Protein AF-A0A3M0WQ83-F1 (afdb_monomer)

pLDDT: mean 81.73, std 9.83, range [41.78, 94.56]

Sequence (161 aa):
MAGDVTSNEVFLSKIIFEEMYDVQLNISLDTKTPEIDSKNYLIVGNSNFDKDLFRKGISFAEQLAEFFDYPYVNFVVASKSEDVIKELNDKFQKIDENIEDKLNTILDNLNISEDSRNFIKSNFNQVYFEITPNEETALNEMLKYPFYKGIVKDMIDLKFV

Mean predicted aligned erro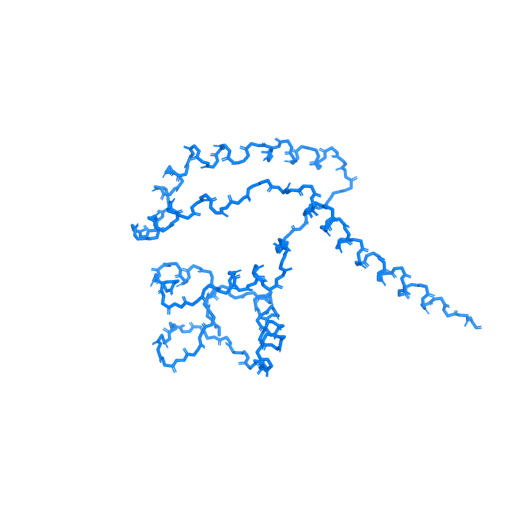r: 9.44 Å

Secondary structure (DSSP, 8-state):
-EES--HHHHHHHHHHHHHHH----------SPP-TTTS---EETHHHHTTTGGGSS--HHHHHHHHHSS---------S-HHHHHHHHHHHTTHHHHHHHHHHHHHHHS---HHHHHHHHHHGGG---S--HHHHHHHHHHHHHHHHHHHHHHHHS----

Radius of gyration: 20.35 Å; Cα contacts (8 Å, |Δi|>4): 78; chains: 1; bounding box: 58×44×48 Å

Foldseek 3Di:
DEDPDDVVCVVLVQVLCCVVPVDHDDDDYDHDLDPPPPDDDDYDDPSCFQVVVPVRDDDPVVSVCVVVVADDDPDDDDDPDPVVVVVVVVVLVCVVVVCVVCVVVVLVPDPGDPVSSVVCVVCVVVDDSDDDPVNVVVVVVVVCVVVVVVVVVVVVVPDDD

Solvent-accessible surface area (backbone atoms only — not comparable to full-atom values): 10125 Å² total; per-residue (Å²): 57,30,62,68,70,52,73,62,62,58,52,52,50,40,51,50,33,36,75,77,65,75,36,87,71,87,84,54,85,41,93,62,84,80,59,78,92,81,59,91,70,57,66,27,57,64,64,24,59,84,67,58,46,67,78,78,58,79,61,66,67,56,54,48,45,65,72,58,79,47,88,83,78,89,77,84,92,84,71,97,47,67,67,60,53,48,57,50,49,64,69,50,76,52,46,56,64,56,45,64,78,36,42,67,62,54,54,70,73,44,100,66,55,70,69,58,52,50,51,48,65,76,49,47,88,74,64,75,82,74,78,52,74,67,54,51,50,52,51,55,54,57,66,43,47,63,54,54,53,48,51,52,49,55,61,65,65,62,64,81,128

Structure (mmCIF, N/CA/C/O backbone):
data_AF-A0A3M0WQ83-F1
#
_entry.id   AF-A0A3M0WQ83-F1
#
loop_
_atom_site.group_PDB
_atom_site.id
_atom_site.type_symbol
_atom_site.label_atom_id
_atom_site.label_alt_id
_atom_site.label_comp_id
_atom_site.label_asym_id
_atom_site.label_entity_id
_atom_site.label_seq_id
_atom_site.pdbx_PDB_ins_code
_atom_site.Cartn_x
_atom_site.Cartn_y
_atom_site.Cartn_z
_atom_site.occupancy
_atom_site.B_iso_or_equiv
_atom_site.auth_seq_id
_atom_site.auth_comp_id
_atom_site.auth_asym_id
_atom_site.auth_atom_id
_atom_site.pdbx_PDB_model_num
ATOM 1 N N . MET A 1 1 ? 3.823 -12.476 -11.825 1.00 90.44 1 MET A N 1
ATOM 2 C CA . MET A 1 1 ? 3.9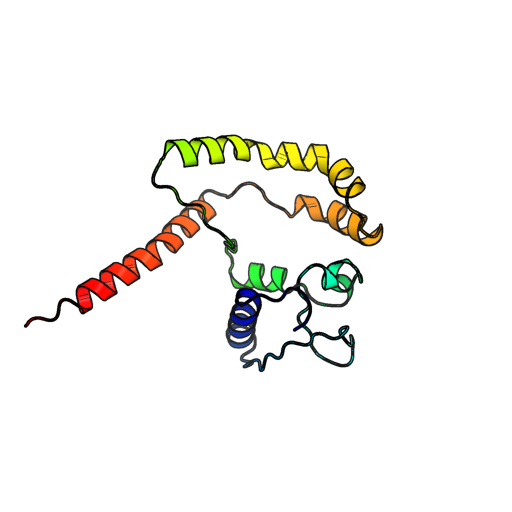93 -11.576 -10.664 1.00 90.44 1 MET A CA 1
ATOM 3 C C . MET A 1 1 ? 5.294 -11.913 -9.972 1.00 90.44 1 MET A C 1
ATOM 5 O O . MET A 1 1 ? 5.648 -13.085 -9.968 1.00 90.44 1 MET A O 1
ATOM 9 N N . ALA A 1 2 ? 5.987 -10.925 -9.418 1.00 90.69 2 ALA A N 1
ATOM 10 C CA . ALA A 1 2 ? 7.260 -11.115 -8.725 1.00 90.69 2 ALA A CA 1
ATOM 11 C C . ALA A 1 2 ? 7.316 -10.279 -7.437 1.00 90.69 2 ALA A C 1
ATOM 13 O O . ALA A 1 2 ? 6.618 -9.270 -7.332 1.00 90.69 2 ALA A O 1
ATOM 14 N N . GLY A 1 3 ? 8.164 -10.691 -6.493 1.00 87.94 3 GLY A N 1
ATOM 15 C CA . GLY A 1 3 ? 8.345 -10.018 -5.204 1.00 87.94 3 GLY A CA 1
ATOM 16 C C . GLY A 1 3 ? 7.415 -10.538 -4.107 1.00 87.94 3 GLY A C 1
ATOM 17 O O . GLY A 1 3 ? 7.048 -11.715 -4.113 1.00 87.94 3 GLY A O 1
ATOM 18 N N . ASP A 1 4 ? 7.039 -9.660 -3.178 1.00 87.00 4 ASP A N 1
ATOM 19 C CA . ASP A 1 4 ? 6.310 -9.997 -1.944 1.00 87.00 4 ASP A CA 1
ATOM 20 C C . ASP A 1 4 ? 4.796 -10.113 -2.194 1.00 87.00 4 ASP A C 1
ATOM 22 O O . ASP A 1 4 ? 3.977 -9.423 -1.593 1.00 87.00 4 ASP A O 1
ATOM 26 N N . VAL A 1 5 ? 4.423 -10.955 -3.158 1.00 87.56 5 VAL A N 1
ATOM 27 C CA . VAL A 1 5 ? 3.041 -11.104 -3.627 1.00 87.56 5 VAL A CA 1
ATOM 28 C C . VAL A 1 5 ? 2.195 -11.803 -2.567 1.00 87.56 5 VAL A C 1
ATOM 30 O O . VAL A 1 5 ? 2.509 -12.924 -2.155 1.00 87.56 5 VAL A O 1
ATOM 33 N N . THR A 1 6 ? 1.075 -11.192 -2.189 1.00 86.19 6 THR A N 1
ATOM 34 C CA . TH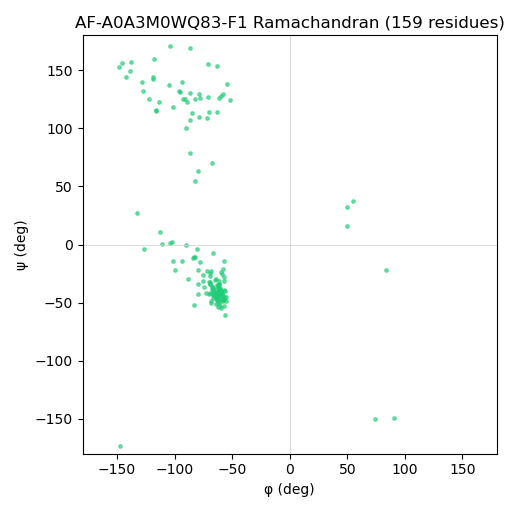R A 1 6 ? 0.055 -11.828 -1.355 1.00 86.19 6 THR A CA 1
ATOM 35 C C . THR A 1 6 ? -1.152 -12.237 -2.199 1.00 86.19 6 THR A C 1
ATOM 37 O O . THR A 1 6 ? -1.291 -11.877 -3.371 1.00 86.19 6 THR A O 1
ATOM 40 N N . SER A 1 7 ? -2.071 -13.001 -1.605 1.00 85.94 7 SER A N 1
ATOM 41 C CA . SER A 1 7 ? -3.340 -13.340 -2.259 1.00 85.94 7 SER A CA 1
ATOM 42 C C . SER A 1 7 ? -4.138 -12.097 -2.657 1.00 85.94 7 SER A C 1
ATOM 44 O O . SER A 1 7 ? -4.896 -12.150 -3.622 1.00 85.94 7 SER A O 1
ATOM 46 N N . ASN A 1 8 ? -3.963 -10.987 -1.937 1.00 84.56 8 ASN A N 1
ATOM 47 C CA . ASN A 1 8 ? -4.693 -9.757 -2.180 1.00 84.56 8 ASN A CA 1
ATOM 48 C C . ASN A 1 8 ? -4.374 -9.171 -3.561 1.00 84.56 8 ASN A C 1
ATOM 50 O O . ASN A 1 8 ? -5.283 -8.974 -4.365 1.00 84.56 8 ASN A O 1
ATOM 54 N N . GLU A 1 9 ? -3.091 -9.005 -3.897 1.00 86.75 9 GLU A N 1
ATOM 55 C CA . GLU A 1 9 ? -2.680 -8.480 -5.206 1.00 86.75 9 GLU A CA 1
ATOM 56 C C . GLU A 1 9 ? -3.138 -9.401 -6.342 1.00 86.75 9 GLU A C 1
ATOM 58 O O . GLU A 1 9 ? -3.523 -8.927 -7.411 1.00 86.75 9 GLU A O 1
ATOM 63 N N . VAL A 1 10 ? -3.154 -10.718 -6.105 1.00 89.19 10 VAL A N 1
ATOM 64 C CA . VAL A 1 10 ? -3.648 -11.704 -7.077 1.00 89.19 10 VAL A CA 1
ATOM 65 C C . VAL A 1 10 ? -5.140 -11.514 -7.353 1.00 89.19 10 VAL A C 1
ATOM 67 O O . VAL A 1 10 ? -5.539 -11.515 -8.519 1.00 89.19 10 VAL A O 1
ATOM 70 N N . PHE A 1 11 ? -5.968 -11.362 -6.316 1.00 88.50 11 PHE A N 1
ATOM 71 C CA . PHE A 1 11 ? -7.410 -11.159 -6.480 1.00 88.50 11 PHE A CA 1
ATOM 72 C C . PHE A 1 11 ? -7.727 -9.803 -7.104 1.00 88.50 11 PHE A C 1
ATOM 74 O O . PHE A 1 11 ? -8.458 -9.753 -8.091 1.00 88.50 11 PHE A O 1
ATOM 81 N N . LEU A 1 12 ? -7.133 -8.730 -6.579 1.00 88.31 12 LEU A N 1
ATOM 82 C CA . LEU A 1 12 ? -7.346 -7.371 -7.071 1.00 88.31 12 LEU A CA 1
ATOM 83 C C . LEU A 1 12 ? -6.951 -7.230 -8.540 1.00 88.31 12 LEU A C 1
ATOM 85 O O . LEU A 1 12 ? -7.689 -6.628 -9.313 1.00 88.31 12 LEU A O 1
ATOM 89 N N . SER A 1 13 ? -5.838 -7.845 -8.953 1.00 90.31 13 SER A N 1
ATOM 90 C CA . SER A 1 13 ? -5.421 -7.825 -10.360 1.00 90.31 13 SER A CA 1
ATOM 91 C C . SER A 1 13 ? -6.446 -8.488 -11.267 1.00 90.31 13 SER A C 1
ATOM 93 O O . SER A 1 13 ? -6.727 -7.966 -12.338 1.00 90.31 13 SER A O 1
ATOM 95 N N . LYS A 1 14 ? -7.011 -9.632 -10.862 1.00 91.00 14 LYS A N 1
ATOM 96 C CA . LYS A 1 14 ? -8.039 -10.308 -11.665 1.00 91.00 14 LYS A CA 1
ATOM 97 C C . LYS A 1 14 ? -9.284 -9.446 -11.809 1.00 91.00 14 LYS A C 1
ATOM 99 O O . LYS A 1 14 ? -9.743 -9.277 -12.927 1.00 91.00 14 LYS A O 1
ATOM 104 N N . ILE A 1 15 ? -9.765 -8.885 -10.698 1.00 89.25 15 ILE A N 1
ATOM 105 C CA . ILE A 1 15 ? -10.957 -8.031 -10.677 1.00 89.25 15 ILE A CA 1
ATOM 106 C C . ILE A 1 15 ? -10.743 -6.818 -11.580 1.00 89.25 15 ILE A C 1
ATOM 108 O O . ILE A 1 15 ? -11.510 -6.618 -12.507 1.00 89.25 15 ILE A O 1
ATOM 112 N N . ILE A 1 16 ? -9.672 -6.049 -11.374 1.00 88.69 16 ILE A N 1
ATOM 113 C CA . ILE A 1 16 ? -9.427 -4.841 -12.172 1.00 88.69 16 ILE A CA 1
ATOM 114 C C . ILE A 1 16 ? -9.289 -5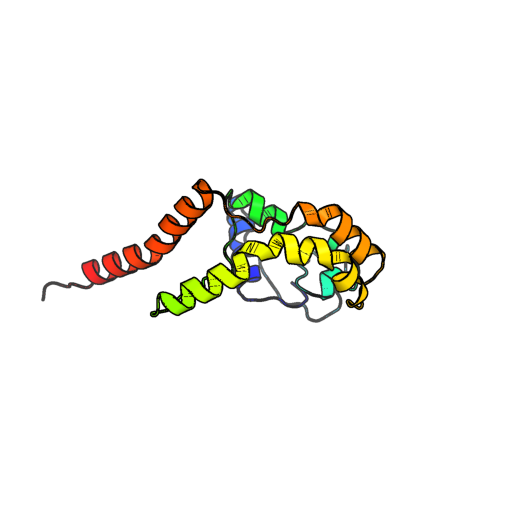.153 -13.654 1.00 88.69 16 ILE A C 1
ATOM 116 O O . ILE A 1 16 ?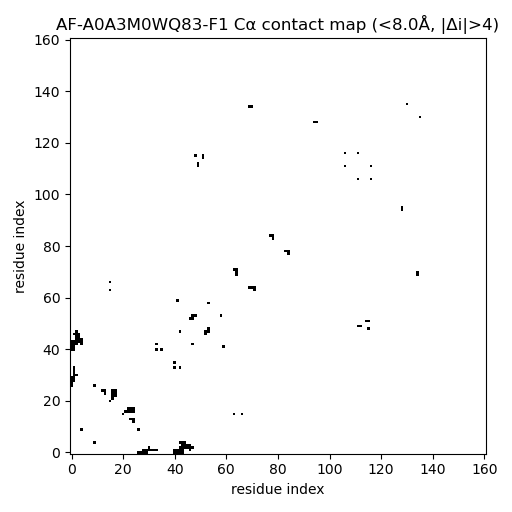 -9.852 -4.443 -14.479 1.00 88.69 16 ILE A O 1
ATOM 120 N N . PHE A 1 17 ? -8.529 -6.188 -14.013 1.00 90.00 17 PHE A N 1
ATOM 121 C CA . PHE A 1 17 ? -8.310 -6.474 -15.425 1.00 90.00 17 PHE A CA 1
ATOM 122 C C . PHE A 1 17 ? -9.557 -7.006 -16.122 1.00 90.00 17 PHE A C 1
ATOM 124 O O . PHE A 1 17 ? -9.761 -6.706 -17.297 1.00 90.00 17 PHE A O 1
ATOM 131 N N . GLU A 1 18 ? -10.400 -7.741 -15.404 1.00 91.81 18 GLU A N 1
ATOM 132 C CA . GLU A 1 18 ? -11.702 -8.166 -15.903 1.00 91.81 18 GLU A CA 1
ATOM 133 C C . GLU A 1 18 ? -12.650 -6.965 -16.045 1.00 91.81 18 GLU A C 1
ATOM 135 O O . GLU A 1 18 ? -13.172 -6.735 -17.130 1.00 91.81 18 GLU A O 1
ATOM 140 N N . GLU A 1 19 ? -12.792 -6.135 -15.011 1.00 87.81 19 GLU A N 1
ATOM 141 C CA . GLU A 1 19 ? -13.756 -5.025 -14.989 1.00 87.81 19 GLU A CA 1
ATOM 142 C C . GLU A 1 19 ? -13.359 -3.844 -15.891 1.00 87.81 19 GLU A C 1
ATOM 144 O O . GLU A 1 19 ? -14.204 -3.268 -16.573 1.00 87.81 19 GLU A O 1
ATOM 149 N N . MET A 1 20 ? -12.079 -3.457 -15.915 1.00 86.81 20 MET A N 1
ATOM 150 C CA . MET A 1 20 ? -11.623 -2.280 -16.669 1.00 86.81 20 MET A CA 1
ATOM 151 C C . MET A 1 20 ? -11.252 -2.596 -18.117 1.00 86.81 20 MET A C 1
ATOM 153 O O . MET A 1 20 ? -11.341 -1.719 -18.978 1.00 86.81 20 MET A O 1
ATOM 157 N N . TYR A 1 21 ? -10.790 -3.820 -18.385 1.00 88.44 21 TYR A N 1
ATOM 158 C CA . TYR A 1 21 ? -10.173 -4.165 -19.666 1.00 88.44 21 TYR A CA 1
ATOM 159 C C . TYR A 1 21 ? -10.797 -5.389 -20.350 1.00 88.44 21 TYR A C 1
ATOM 161 O O . TYR A 1 21 ? -10.390 -5.689 -21.471 1.00 88.44 21 TYR A O 1
ATOM 169 N N . ASP A 1 22 ? -11.763 -6.079 -19.728 1.00 92.50 22 ASP A N 1
ATOM 170 C CA . ASP A 1 22 ? -12.341 -7.342 -20.223 1.00 92.50 22 ASP A CA 1
ATOM 171 C C . ASP A 1 22 ? -11.261 -8.416 -20.484 1.00 92.50 22 ASP A C 1
ATOM 173 O O . ASP A 1 22 ? -11.281 -9.168 -21.461 1.00 92.50 22 ASP A O 1
ATOM 177 N N . VAL A 1 23 ? -10.243 -8.460 -19.611 1.00 92.94 23 VAL A N 1
ATOM 178 C CA . VAL A 1 23 ? -9.104 -9.382 -19.714 1.00 92.94 23 VAL A CA 1
ATOM 179 C C . VAL A 1 23 ? -9.078 -10.348 -18.535 1.00 92.94 23 VAL A C 1
ATOM 181 O O . VAL A 1 23 ? -8.775 -9.982 -17.401 1.00 92.94 23 VAL A O 1
ATOM 184 N N . GLN A 1 24 ? -9.250 -11.638 -18.827 1.00 91.94 24 GLN A N 1
ATOM 185 C CA . GLN A 1 24 ? -9.019 -12.697 -17.846 1.00 91.94 24 GLN A CA 1
ATOM 186 C C . GLN A 1 24 ? -7.523 -13.003 -17.700 1.00 91.94 24 GLN A C 1
ATOM 188 O O . GLN A 1 24 ? -6.881 -13.578 -18.584 1.00 91.94 24 GLN A O 1
ATOM 193 N N . LEU A 1 25 ? -6.955 -12.631 -16.552 1.00 90.00 25 LEU A N 1
ATOM 194 C CA . LEU A 1 25 ? -5.535 -12.830 -16.274 1.00 90.00 25 LEU A CA 1
ATOM 195 C C . LEU A 1 25 ? -5.191 -14.272 -15.882 1.00 90.00 25 LEU A C 1
ATOM 197 O O . LEU A 1 25 ? -5.653 -14.797 -14.864 1.00 90.00 25 LEU A O 1
ATOM 201 N N . ASN A 1 26 ? -4.232 -14.852 -16.606 1.00 90.19 26 ASN A N 1
ATOM 202 C CA . ASN A 1 26 ? -3.495 -16.033 -16.165 1.00 90.19 26 ASN A CA 1
ATOM 203 C C . ASN A 1 26 ? -2.250 -15.607 -15.383 1.00 90.19 26 ASN A C 1
ATOM 205 O O . ASN A 1 26 ? -1.231 -15.217 -15.949 1.00 90.19 26 ASN A O 1
ATOM 209 N N . ILE A 1 27 ? -2.352 -15.672 -14.057 1.00 89.69 27 ILE A N 1
ATOM 210 C CA . ILE A 1 27 ? -1.306 -15.220 -13.141 1.00 89.69 27 ILE A CA 1
ATOM 211 C C . ILE A 1 27 ? -0.383 -16.386 -12.780 1.00 89.69 27 ILE A C 1
ATOM 213 O O . ILE A 1 27 ? -0.830 -17.398 -12.244 1.00 89.69 27 ILE A O 1
ATOM 217 N N . SER A 1 28 ? 0.918 -16.206 -13.000 1.00 91.38 28 SER A N 1
ATOM 218 C CA . SER A 1 28 ? 1.972 -17.083 -12.483 1.00 91.38 28 SER A CA 1
ATOM 219 C C . SER A 1 28 ? 2.923 -16.313 -11.568 1.00 91.38 28 SER A C 1
ATOM 221 O O . SER A 1 28 ? 3.257 -15.153 -11.836 1.00 91.38 28 SER A O 1
ATOM 223 N N . LEU A 1 29 ? 3.382 -16.959 -10.496 1.00 90.00 29 LEU A N 1
ATOM 224 C CA . LEU A 1 29 ? 4.460 -16.438 -9.655 1.00 90.00 29 LEU A CA 1
ATOM 225 C C . LEU A 1 29 ? 5.805 -16.700 -10.337 1.00 90.00 29 LEU A C 1
ATOM 227 O O . LEU A 1 29 ? 6.085 -17.820 -10.760 1.00 90.00 29 LEU A O 1
ATOM 231 N N . ASP A 1 30 ? 6.623 -15.660 -10.442 1.00 90.06 30 ASP A N 1
ATOM 232 C CA . ASP A 1 30 ? 7.992 -15.725 -10.934 1.00 90.06 30 ASP A CA 1
ATOM 233 C C . ASP A 1 30 ? 8.928 -15.328 -9.794 1.00 90.06 30 ASP A C 1
ATOM 235 O O . ASP A 1 30 ? 8.888 -14.206 -9.291 1.00 90.06 30 ASP A O 1
ATOM 239 N N . THR A 1 31 ? 9.749 -16.279 -9.357 1.00 87.06 31 THR A N 1
ATOM 240 C CA . THR A 1 31 ? 10.715 -16.081 -8.271 1.00 87.06 31 THR A CA 1
ATOM 241 C C . THR A 1 31 ? 12.069 -15.592 -8.784 1.00 87.06 31 THR A C 1
ATOM 243 O O . THR A 1 31 ? 13.001 -15.431 -7.996 1.00 87.06 31 THR A O 1
ATOM 246 N N . LYS A 1 32 ? 12.229 -15.421 -10.102 1.00 86.81 32 LYS A N 1
ATOM 247 C CA . LYS A 1 32 ? 13.456 -14.898 -10.710 1.00 86.81 32 LYS A CA 1
ATOM 248 C C . LYS A 1 32 ? 13.423 -13.372 -10.750 1.00 86.81 32 LYS A C 1
ATOM 250 O O . LYS A 1 32 ? 12.402 -12.736 -10.505 1.00 86.81 32 LYS A O 1
ATOM 255 N N . THR A 1 33 ? 14.568 -12.770 -11.075 1.00 83.56 33 THR A N 1
ATOM 256 C CA . THR A 1 33 ? 14.616 -11.333 -11.365 1.00 83.56 33 THR A CA 1
ATOM 257 C C . THR A 1 33 ? 13.702 -11.028 -12.559 1.00 83.56 33 THR A C 1
ATOM 259 O O . THR A 1 33 ? 13.874 -11.674 -13.593 1.00 83.56 33 THR A O 1
ATOM 262 N N . PRO A 1 34 ? 12.775 -10.058 -12.440 1.00 86.00 34 PRO A N 1
ATOM 263 C CA . PRO A 1 34 ? 11.867 -9.700 -13.525 1.00 86.00 34 PRO A CA 1
ATOM 264 C C . PRO A 1 34 ? 12.613 -9.271 -14.791 1.00 86.00 34 PRO A C 1
ATOM 266 O O . PRO A 1 34 ? 13.490 -8.405 -14.746 1.00 86.00 34 PRO A O 1
ATOM 269 N N . GLU A 1 35 ? 12.238 -9.858 -15.924 1.00 87.06 35 GLU A N 1
ATOM 270 C CA . GLU A 1 35 ? 12.751 -9.502 -17.249 1.00 87.06 35 GLU A CA 1
ATOM 271 C C . GLU A 1 35 ? 11.928 -8.344 -17.831 1.00 87.06 35 GLU A C 1
ATOM 273 O O . GLU A 1 35 ? 11.030 -8.546 -18.657 1.00 87.06 35 GLU A O 1
ATOM 278 N N . ILE A 1 36 ? 12.225 -7.132 -17.359 1.00 82.62 36 ILE A N 1
ATOM 279 C CA . ILE A 1 36 ? 11.604 -5.887 -17.831 1.00 82.62 36 ILE A CA 1
ATOM 280 C C . ILE A 1 36 ? 11.775 -5.790 -19.360 1.00 82.62 36 ILE A C 1
ATOM 282 O O . ILE A 1 36 ? 12.826 -6.162 -19.873 1.00 82.62 36 ILE A O 1
ATOM 286 N N . ASP A 1 37 ? 10.730 -5.364 -20.073 1.00 82.56 37 ASP A N 1
ATOM 287 C CA . ASP A 1 37 ? 10.614 -5.239 -21.546 1.00 82.56 37 ASP A CA 1
ATOM 288 C C . ASP A 1 37 ? 10.233 -6.507 -22.328 1.00 82.56 37 ASP A C 1
ATOM 290 O O . ASP A 1 37 ? 9.700 -6.405 -23.432 1.00 82.56 37 ASP A O 1
ATOM 294 N N . SER A 1 38 ? 10.453 -7.705 -21.782 1.00 85.75 38 SER A N 1
ATOM 295 C CA . SER A 1 38 ? 10.136 -8.957 -22.500 1.00 85.75 38 SER A CA 1
ATOM 296 C C . SER A 1 38 ? 8.813 -9.601 -22.082 1.00 85.75 38 SER A C 1
ATOM 298 O O . SER A 1 38 ? 8.243 -10.406 -22.823 1.00 85.75 38 SER A O 1
ATOM 300 N N . LYS A 1 39 ? 8.328 -9.270 -20.882 1.00 88.12 39 LYS A N 1
ATOM 301 C CA . LYS A 1 39 ? 7.137 -9.855 -20.262 1.00 88.12 39 LYS A CA 1
ATOM 302 C C . LYS A 1 39 ? 6.397 -8.812 -19.435 1.00 88.12 39 LYS A C 1
ATOM 304 O O . LYS A 1 39 ? 6.992 -7.875 -18.908 1.00 88.12 39 LYS A O 1
ATOM 309 N N . ASN A 1 40 ? 5.102 -9.050 -19.251 1.00 89.12 40 ASN A N 1
ATOM 310 C CA . ASN A 1 40 ? 4.269 -8.262 -18.353 1.00 89.12 40 ASN A CA 1
ATOM 311 C C . ASN A 1 40 ? 4.445 -8.753 -16.913 1.00 89.12 40 ASN A C 1
ATOM 313 O O . ASN A 1 40 ? 4.232 -9.932 -16.616 1.00 89.12 40 ASN A O 1
ATOM 317 N N . TYR A 1 41 ? 4.800 -7.839 -16.013 1.00 91.31 41 TYR A N 1
ATOM 318 C CA . TYR A 1 41 ? 4.974 -8.125 -14.596 1.00 91.31 41 TYR A CA 1
ATOM 319 C C . TYR A 1 41 ? 4.155 -7.154 -13.751 1.00 91.31 41 TYR A C 1
ATOM 321 O O . TYR A 1 41 ? 4.261 -5.946 -13.914 1.00 91.31 41 TYR A O 1
ATOM 329 N N . LEU A 1 42 ? 3.417 -7.696 -12.782 1.00 90.94 42 LEU A N 1
ATOM 330 C CA . LEU A 1 42 ? 3.138 -6.975 -11.544 1.00 90.94 42 LEU A CA 1
ATOM 331 C C . LEU A 1 42 ? 4.263 -7.300 -10.556 1.00 90.94 42 LEU A C 1
ATOM 333 O O . LEU A 1 42 ? 4.520 -8.482 -10.288 1.00 90.94 42 LEU A O 1
ATOM 337 N N . ILE A 1 43 ? 4.939 -6.263 -10.066 1.00 91.69 43 ILE A N 1
ATOM 338 C CA . ILE A 1 43 ? 6.083 -6.355 -9.154 1.00 91.69 43 ILE A CA 1
ATOM 339 C C . ILE A 1 43 ? 5.662 -5.755 -7.817 1.00 91.69 43 ILE A C 1
ATOM 341 O O . ILE A 1 43 ? 5.236 -4.604 -7.764 1.00 91.69 43 ILE A O 1
ATOM 345 N N . VAL A 1 44 ? 5.760 -6.547 -6.754 1.00 89.06 44 VAL A N 1
ATOM 346 C CA . VAL A 1 44 ? 5.214 -6.215 -5.433 1.00 89.06 44 VAL A CA 1
ATOM 347 C C . VAL A 1 44 ? 6.339 -6.150 -4.399 1.00 89.06 44 VAL A C 1
ATOM 349 O O . VAL A 1 44 ? 7.305 -6.917 -4.453 1.00 89.06 44 VAL A O 1
ATOM 352 N N . GLY A 1 45 ? 6.211 -5.231 -3.444 1.00 85.31 45 GLY A N 1
ATOM 353 C CA . GLY A 1 45 ? 7.101 -5.129 -2.287 1.00 85.31 45 GLY A CA 1
ATOM 354 C C . GLY A 1 45 ? 8.482 -4.557 -2.601 1.00 85.31 45 GLY A C 1
ATOM 355 O O . GLY A 1 45 ? 8.650 -3.754 -3.524 1.00 85.31 45 GLY A O 1
ATOM 356 N N . ASN A 1 46 ? 9.482 -4.983 -1.824 1.00 83.19 46 ASN A N 1
ATOM 357 C CA . ASN A 1 46 ? 10.810 -4.351 -1.798 1.00 83.19 46 ASN A CA 1
ATOM 358 C C . ASN A 1 46 ? 11.512 -4.402 -3.155 1.00 83.19 46 ASN A C 1
ATOM 360 O O . ASN A 1 46 ? 12.175 -3.454 -3.561 1.00 83.19 46 ASN A O 1
ATOM 364 N N . SER A 1 47 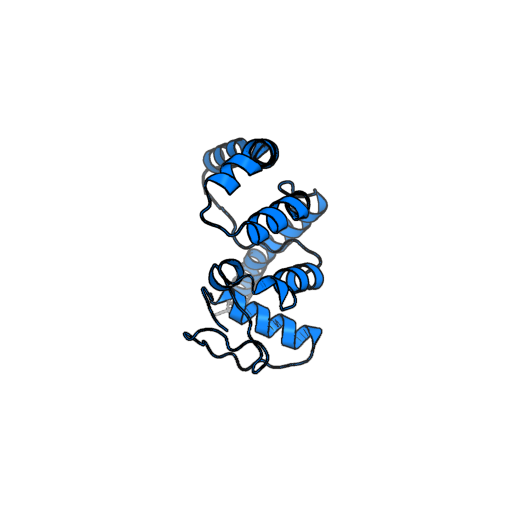? 11.288 -5.481 -3.909 1.00 81.56 47 SER A N 1
ATOM 365 C CA . SER A 1 47 ? 11.869 -5.658 -5.241 1.00 81.56 47 SER A CA 1
ATOM 366 C C . SER A 1 47 ? 11.496 -4.550 -6.237 1.00 81.56 47 SER A C 1
ATOM 368 O O . SER A 1 47 ? 12.258 -4.306 -7.175 1.00 81.56 47 SER A O 1
ATOM 370 N N . ASN A 1 48 ? 10.359 -3.874 -6.028 1.00 85.00 48 ASN A N 1
ATOM 371 C CA . ASN A 1 48 ? 9.937 -2.732 -6.833 1.00 85.00 48 ASN A CA 1
ATOM 372 C C . ASN A 1 48 ? 10.757 -1.468 -6.509 1.00 85.00 48 ASN A C 1
ATOM 374 O O . ASN A 1 48 ? 11.081 -0.698 -7.413 1.00 85.00 48 ASN A O 1
ATOM 378 N N . PHE A 1 49 ? 11.115 -1.289 -5.233 1.00 81.25 49 PHE A N 1
ATOM 379 C CA . PHE A 1 49 ? 11.864 -0.144 -4.706 1.00 81.25 49 PHE A CA 1
ATOM 380 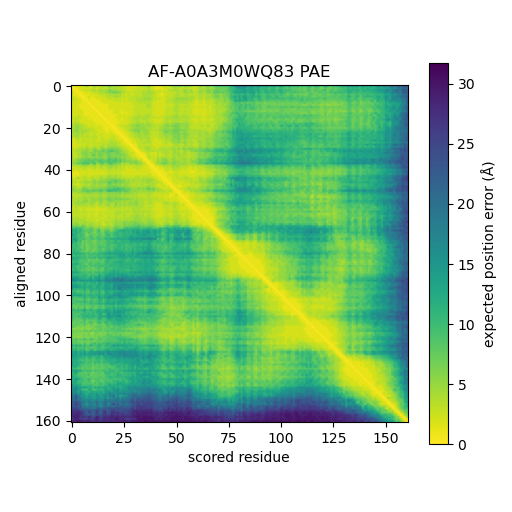C C . PHE A 1 49 ? 13.377 -0.291 -4.893 1.00 81.25 49 PHE A C 1
ATOM 382 O O . PHE A 1 49 ? 13.999 0.575 -5.495 1.00 81.25 49 PHE A O 1
ATOM 389 N N . ASP A 1 50 ? 13.965 -1.412 -4.466 1.00 76.56 50 ASP A N 1
ATOM 390 C CA . ASP A 1 50 ? 15.426 -1.617 -4.434 1.00 76.56 50 ASP A CA 1
ATOM 391 C C . ASP A 1 50 ? 16.097 -1.512 -5.812 1.00 76.56 50 ASP A C 1
ATOM 393 O O . ASP A 1 50 ? 17.301 -1.283 -5.923 1.00 76.56 50 ASP A O 1
ATOM 397 N N . LYS A 1 51 ? 15.323 -1.740 -6.876 1.00 76.81 51 LYS A N 1
ATOM 398 C CA . LYS A 1 51 ? 15.780 -1.752 -8.271 1.00 76.81 51 LYS A CA 1
ATOM 399 C C . LYS A 1 51 ? 15.217 -0.586 -9.094 1.00 76.81 51 LYS A C 1
ATOM 401 O O . LYS A 1 51 ? 15.312 -0.627 -10.323 1.00 76.81 51 LYS A O 1
ATOM 406 N N . ASP A 1 52 ? 14.585 0.390 -8.437 1.00 80.94 52 ASP A N 1
ATOM 407 C CA . ASP A 1 52 ? 13.911 1.545 -9.046 1.00 80.94 52 ASP A CA 1
ATOM 408 C C . ASP A 1 52 ? 12.933 1.158 -10.183 1.00 80.94 52 ASP A C 1
ATOM 410 O O . ASP A 1 52 ? 12.742 1.886 -11.163 1.00 80.94 52 ASP A O 1
ATOM 414 N N . LEU A 1 53 ? 12.305 -0.021 -10.076 1.00 84.44 53 LEU A N 1
ATOM 415 C CA . LEU A 1 53 ? 11.409 -0.566 -11.105 1.00 84.44 53 LEU A CA 1
ATOM 416 C C . LEU A 1 53 ? 10.080 0.182 -11.164 1.00 84.44 53 LEU A C 1
ATOM 418 O O . LEU A 1 53 ? 9.465 0.235 -12.228 1.00 84.44 53 LEU A O 1
ATOM 422 N N . PHE A 1 54 ? 9.700 0.844 -10.071 1.00 84.56 54 PHE A N 1
ATOM 423 C CA . PHE A 1 54 ? 8.515 1.695 -9.995 1.00 84.56 54 PHE A CA 1
ATOM 424 C C . PHE A 1 54 ? 8.517 2.836 -11.029 1.00 84.56 54 PHE A C 1
ATOM 426 O O . PHE A 1 54 ? 7.458 3.340 -11.378 1.00 84.56 54 PHE A O 1
ATOM 433 N N . ARG A 1 55 ? 9.684 3.221 -11.573 1.00 83.44 55 ARG A N 1
ATOM 434 C CA . ARG A 1 55 ? 9.797 4.239 -12.638 1.00 83.44 55 ARG A CA 1
ATOM 435 C C . ARG A 1 55 ? 9.578 3.696 -14.052 1.00 83.44 55 ARG A C 1
ATOM 437 O O . ARG A 1 55 ? 9.505 4.479 -14.995 1.00 83.44 55 ARG A O 1
ATOM 444 N N . LYS A 1 56 ? 9.547 2.372 -14.226 1.00 86.50 56 LYS A N 1
ATOM 445 C CA . LYS A 1 56 ? 9.509 1.705 -15.542 1.00 86.50 56 LYS A CA 1
ATOM 446 C C . LYS A 1 56 ? 8.123 1.192 -15.929 1.00 86.50 56 LYS A C 1
ATOM 448 O O . LYS A 1 56 ? 7.981 0.554 -16.967 1.00 86.50 56 LYS A O 1
ATOM 453 N N . GLY A 1 57 ? 7.118 1.435 -15.097 1.00 86.38 57 GLY A N 1
ATOM 454 C CA . GLY A 1 57 ? 5.767 0.939 -15.304 1.00 86.38 57 GLY A CA 1
ATOM 455 C C . GLY A 1 57 ? 4.717 1.897 -14.769 1.00 86.38 57 GLY A C 1
ATOM 456 O O . GLY A 1 57 ? 5.021 3.008 -14.344 1.00 86.38 57 GLY A O 1
ATOM 457 N N . ILE A 1 58 ? 3.473 1.435 -14.811 1.00 87.31 58 ILE A N 1
ATOM 458 C CA . ILE A 1 58 ? 2.318 2.136 -14.251 1.00 87.31 58 ILE A CA 1
ATOM 459 C C . ILE A 1 58 ? 2.098 1.624 -12.827 1.00 87.31 58 ILE A C 1
ATOM 461 O O . ILE A 1 58 ? 2.235 0.424 -12.564 1.00 87.31 58 ILE A O 1
ATOM 465 N N . SER A 1 59 ? 1.757 2.525 -11.907 1.00 86.25 59 SER A N 1
ATOM 466 C CA . SER A 1 59 ? 1.440 2.158 -10.532 1.00 86.25 59 SER A CA 1
ATOM 467 C C . SER A 1 59 ? 0.106 1.418 -10.474 1.00 86.25 59 SER A C 1
ATOM 469 O O . SER A 1 59 ? -0.959 1.979 -10.723 1.00 86.25 59 SER A O 1
ATOM 471 N N . PHE A 1 60 ? 0.150 0.141 -10.097 1.00 86.56 60 PHE A N 1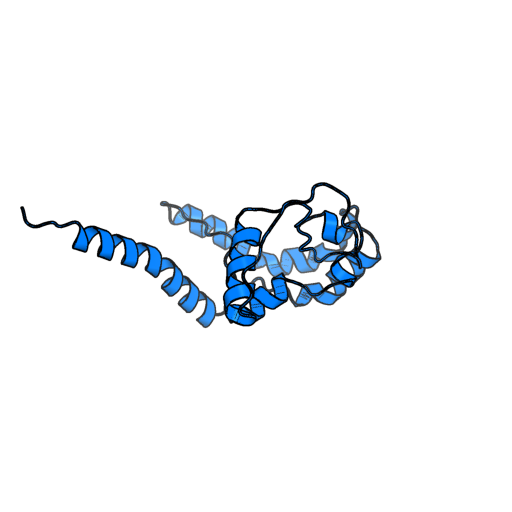
ATOM 472 C CA . PHE A 1 60 ? -1.068 -0.640 -9.874 1.00 86.56 60 PHE A CA 1
ATOM 473 C C . PHE A 1 60 ? -1.895 -0.097 -8.698 1.00 86.56 60 PHE A C 1
ATOM 475 O O . PHE A 1 60 ? -3.118 -0.180 -8.716 1.00 86.56 60 PHE A O 1
ATOM 482 N N . ALA A 1 61 ? -1.242 0.499 -7.695 1.00 81.25 61 ALA A N 1
ATOM 483 C CA . ALA A 1 61 ? -1.925 1.119 -6.564 1.00 81.25 61 ALA A CA 1
ATOM 484 C C . ALA A 1 61 ? -2.715 2.371 -6.978 1.00 81.25 61 ALA A C 1
ATOM 486 O O . ALA A 1 61 ? -3.817 2.575 -6.482 1.00 81.25 61 ALA A O 1
ATOM 487 N N . GLU A 1 62 ? -2.194 3.168 -7.918 1.00 79.88 62 GLU A N 1
ATOM 488 C CA . GLU A 1 62 ? -2.925 4.320 -8.470 1.00 79.88 62 GLU A CA 1
ATOM 489 C C . GLU A 1 62 ? -4.146 3.854 -9.265 1.00 79.88 62 GLU A C 1
ATOM 491 O O . GLU A 1 62 ? -5.237 4.366 -9.057 1.00 79.88 62 GLU A O 1
ATOM 496 N N . GLN A 1 63 ? -3.995 2.811 -10.087 1.00 82.94 63 GLN A N 1
ATOM 497 C CA . GLN A 1 63 ? -5.120 2.220 -10.821 1.00 82.94 63 GLN A CA 1
ATOM 498 C C . GLN A 1 63 ? -6.204 1.664 -9.885 1.00 82.94 63 GLN A C 1
ATOM 500 O O . GLN A 1 63 ? -7.388 1.793 -10.171 1.00 82.94 63 GLN A O 1
ATOM 505 N N . LEU A 1 64 ? -5.815 1.073 -8.749 1.00 81.06 64 LEU A N 1
ATOM 506 C CA . LEU A 1 64 ? -6.756 0.642 -7.711 1.00 81.06 64 LEU A CA 1
ATOM 507 C C . LEU A 1 64 ? -7.486 1.820 -7.066 1.00 81.06 64 LEU A C 1
ATOM 509 O O . LEU A 1 64 ? -8.698 1.746 -6.877 1.00 81.06 64 LEU A O 1
ATOM 513 N N . ALA A 1 65 ? -6.759 2.881 -6.718 1.00 75.56 65 ALA A N 1
ATOM 514 C CA . ALA A 1 65 ? -7.350 4.070 -6.117 1.00 75.56 65 ALA A CA 1
ATOM 515 C C . ALA A 1 65 ? -8.348 4.744 -7.073 1.00 75.56 65 ALA A C 1
ATOM 517 O O . ALA A 1 65 ? -9.445 5.097 -6.650 1.00 75.56 65 ALA A O 1
ATOM 518 N N . GLU A 1 66 ? -7.998 4.848 -8.359 1.00 77.56 66 GLU A N 1
ATOM 519 C CA . GLU A 1 66 ? -8.888 5.352 -9.412 1.00 77.56 66 GLU A CA 1
ATOM 520 C C . GLU A 1 66 ? -10.105 4.446 -9.621 1.00 77.56 66 GLU A C 1
ATOM 522 O O . GLU A 1 66 ? -11.219 4.935 -9.759 1.00 77.56 66 GLU A O 1
ATOM 527 N N . PHE A 1 67 ? -9.918 3.124 -9.634 1.00 81.44 67 PHE A N 1
ATOM 528 C CA . PHE A 1 67 ? -11.017 2.185 -9.857 1.00 81.44 67 PHE A CA 1
ATOM 529 C C . PHE A 1 67 ? -12.041 2.196 -8.721 1.00 81.44 67 PHE A C 1
ATOM 531 O O . PHE A 1 67 ? -13.240 2.067 -8.967 1.00 81.44 67 PHE A O 1
ATOM 538 N N . PHE A 1 68 ? -11.582 2.300 -7.473 1.00 75.00 68 PHE A N 1
ATOM 539 C CA . PHE A 1 68 ? -12.484 2.215 -6.335 1.00 75.00 68 PHE A CA 1
ATOM 540 C C . PHE A 1 68 ? -13.240 3.508 -6.058 1.00 75.00 68 PHE A C 1
ATOM 542 O O . PHE A 1 68 ? -14.264 3.415 -5.391 1.00 75.00 68 PHE A O 1
ATOM 549 N N . ASP A 1 69 ? -12.770 4.680 -6.507 1.00 70.81 69 ASP A N 1
ATOM 550 C CA . ASP A 1 69 ? -13.316 5.997 -6.114 1.00 70.81 69 ASP A CA 1
ATOM 551 C C . ASP A 1 69 ? -13.470 6.167 -4.575 1.00 70.81 69 ASP A C 1
ATOM 553 O O . ASP A 1 69 ? -14.153 7.064 -4.079 1.00 70.81 69 ASP A O 1
ATOM 557 N N . TYR A 1 70 ? -12.819 5.293 -3.799 1.00 65.75 70 TYR A N 1
ATOM 558 C CA . TYR A 1 70 ? -12.915 5.156 -2.350 1.00 65.75 70 TYR A CA 1
ATOM 559 C C . TYR A 1 70 ? -11.570 4.681 -1.783 1.00 65.75 70 TYR A C 1
ATOM 561 O O . TYR A 1 70 ? -10.823 3.966 -2.462 1.00 65.75 70 TYR A O 1
ATOM 569 N N . PRO A 1 71 ? -11.258 5.009 -0.516 1.00 63.25 71 PRO A N 1
ATOM 570 C CA . PRO A 1 71 ? -10.043 4.535 0.132 1.00 63.25 71 PRO A CA 1
ATOM 571 C C . PRO A 1 71 ? -10.022 3.002 0.226 1.00 63.25 71 PRO A C 1
ATOM 573 O O . PRO A 1 71 ? -10.928 2.373 0.779 1.00 63.25 71 PRO A O 1
ATOM 576 N N . TYR A 1 72 ? -8.948 2.390 -0.280 1.00 67.50 72 TYR A N 1
ATOM 577 C CA . TYR A 1 72 ? -8.709 0.956 -0.139 1.00 67.50 72 TYR A CA 1
ATOM 578 C C . TYR A 1 72 ? -8.315 0.618 1.309 1.00 67.50 72 TYR A C 1
ATOM 580 O O . TYR A 1 72 ? -7.212 0.928 1.764 1.00 67.50 72 TYR A O 1
ATOM 588 N N . VAL A 1 73 ? -9.209 -0.048 2.047 1.00 67.75 73 VAL A N 1
ATOM 589 C CA . VAL A 1 73 ? -8.939 -0.485 3.426 1.00 67.75 73 VAL A CA 1
ATOM 590 C C . VAL A 1 73 ? -8.253 -1.841 3.429 1.00 67.75 73 VAL A C 1
ATOM 592 O O . VAL A 1 73 ? -8.880 -2.874 3.209 1.00 67.75 73 VAL A O 1
ATOM 595 N N . ASN A 1 74 ? -6.960 -1.837 3.745 1.00 64.88 74 ASN A N 1
ATOM 596 C CA . ASN A 1 74 ? -6.177 -3.066 3.846 1.00 64.88 74 ASN A CA 1
ATOM 597 C C . ASN A 1 74 ? -6.405 -3.802 5.182 1.00 64.88 74 ASN A C 1
ATOM 599 O O . ASN A 1 74 ? -6.414 -5.030 5.233 1.00 64.88 74 ASN A O 1
ATOM 603 N N . PHE A 1 75 ? -6.621 -3.059 6.275 1.00 71.44 75 PHE A N 1
ATOM 604 C CA . PHE A 1 75 ? -6.806 -3.625 7.612 1.00 71.44 75 PHE A CA 1
ATOM 605 C C . PHE A 1 75 ? -7.852 -2.855 8.412 1.00 71.44 75 PHE A C 1
ATOM 607 O O . PHE A 1 75 ? -7.921 -1.631 8.351 1.00 71.44 75 PHE A O 1
ATOM 614 N N . VAL A 1 76 ? -8.622 -3.587 9.217 1.00 76.31 76 VAL A N 1
ATOM 615 C CA . VAL A 1 76 ? -9.551 -3.029 10.203 1.00 76.31 76 VAL A CA 1
ATOM 616 C C . VAL A 1 76 ? -9.157 -3.568 11.567 1.00 76.31 76 VAL A C 1
ATOM 618 O O . VAL A 1 76 ? -9.078 -4.783 11.763 1.00 76.31 76 VAL A O 1
ATOM 621 N N . VAL A 1 77 ? -8.915 -2.668 12.516 1.00 81.00 77 VAL A N 1
ATOM 622 C CA . VAL A 1 77 ? -8.679 -3.042 13.911 1.00 81.00 77 VAL A CA 1
ATOM 623 C C . VAL A 1 77 ? -10.016 -3.044 14.641 1.00 81.00 77 VAL A C 1
ATOM 625 O O . VAL A 1 77 ? -10.732 -2.048 14.644 1.00 81.00 77 VAL A O 1
ATOM 628 N N . ALA A 1 78 ? -10.347 -4.168 15.273 1.00 83.81 78 ALA A N 1
ATOM 629 C CA . ALA A 1 78 ? -11.561 -4.319 16.064 1.00 83.81 78 ALA A CA 1
ATOM 630 C C . ALA A 1 78 ? -11.225 -4.854 17.459 1.00 83.81 78 ALA A C 1
ATOM 632 O O . ALA A 1 78 ? -10.397 -5.752 17.618 1.00 83.81 78 ALA A O 1
ATOM 633 N N . SER A 1 79 ? -11.899 -4.324 18.477 1.00 88.19 79 SER A N 1
ATOM 634 C CA . SER A 1 79 ? -11.765 -4.749 19.870 1.00 88.19 79 SER A CA 1
ATOM 635 C C . SER A 1 79 ? -13.137 -4.795 20.529 1.00 88.19 79 SER A C 1
ATOM 637 O O . SER A 1 79 ? -14.028 -4.020 20.193 1.00 88.19 79 SER A O 1
ATOM 639 N N . LYS A 1 80 ? -13.300 -5.702 21.496 1.00 90.75 80 LYS A N 1
ATOM 640 C CA . LYS A 1 80 ? -14.489 -5.743 22.365 1.00 90.75 80 LYS A CA 1
ATOM 641 C C . LYS A 1 80 ? -14.449 -4.678 23.465 1.00 90.75 80 LYS A C 1
ATOM 643 O O . LYS A 1 80 ? -15.464 -4.451 24.111 1.00 90.75 80 LYS A O 1
ATOM 648 N N . SER A 1 81 ? -13.279 -4.089 23.711 1.00 94.00 81 SER A N 1
ATOM 649 C CA . SER A 1 81 ? -13.082 -3.029 24.697 1.00 94.00 81 SER A CA 1
ATOM 650 C C . SER A 1 81 ? -13.011 -1.683 23.991 1.00 94.00 81 SER A C 1
ATOM 652 O O . SER A 1 81 ? -12.104 -1.455 23.188 1.00 94.00 81 SER A O 1
ATOM 654 N N . GLU A 1 82 ? -13.956 -0.804 24.317 1.00 92.75 82 GLU A N 1
ATOM 655 C CA . GLU A 1 82 ? -13.989 0.576 23.832 1.00 92.75 82 GLU A CA 1
ATOM 656 C C . GLU A 1 82 ? -12.738 1.351 24.266 1.00 92.75 82 GLU A C 1
ATOM 658 O O . GLU A 1 82 ? -12.175 2.099 23.472 1.00 92.75 82 GLU A O 1
ATOM 663 N N . ASP A 1 83 ? -12.247 1.102 25.482 1.00 94.56 83 ASP A N 1
ATOM 664 C CA . ASP A 1 83 ? -11.060 1.771 26.023 1.00 94.56 83 ASP A CA 1
ATOM 665 C C . ASP A 1 83 ? -9.806 1.475 25.191 1.00 94.56 83 ASP A C 1
ATOM 667 O O . ASP A 1 83 ? -8.991 2.363 24.962 1.00 94.56 83 ASP A O 1
ATOM 671 N N . VAL A 1 84 ? -9.676 0.249 24.666 1.00 92.94 84 VAL A N 1
ATOM 672 C CA . VAL A 1 84 ? -8.550 -0.133 23.794 1.00 92.94 84 VAL A CA 1
ATOM 673 C C . VAL A 1 84 ? -8.611 0.602 22.454 1.00 92.94 84 VAL A C 1
ATOM 675 O O . VAL A 1 84 ? -7.576 1.008 21.933 1.00 92.94 84 VAL A O 1
ATOM 678 N N . ILE A 1 85 ? -9.811 0.785 21.892 1.00 91.50 85 ILE A N 1
ATOM 679 C CA . ILE A 1 85 ? -9.988 1.542 20.644 1.00 91.50 85 ILE A CA 1
ATOM 680 C C . ILE A 1 85 ? -9.703 3.026 20.873 1.00 91.50 85 ILE A C 1
ATOM 682 O O . ILE A 1 85 ? -9.021 3.640 20.059 1.00 91.50 85 ILE A O 1
ATOM 686 N N . LYS A 1 86 ? -10.163 3.589 21.995 1.00 90.50 86 LYS A N 1
ATOM 687 C CA . LYS A 1 86 ? -9.866 4.974 22.380 1.00 90.50 86 LYS A CA 1
ATOM 688 C C . LYS A 1 86 ? -8.369 5.206 22.546 1.00 90.50 86 LYS A C 1
ATOM 690 O O . LYS A 1 86 ? -7.834 6.107 21.916 1.00 90.50 86 LYS A O 1
ATOM 695 N N . GLU A 1 87 ? -7.680 4.349 23.301 1.00 91.06 87 GLU A N 1
ATOM 696 C CA . GLU A 1 87 ? -6.229 4.461 23.490 1.00 91.06 87 GLU A CA 1
ATOM 697 C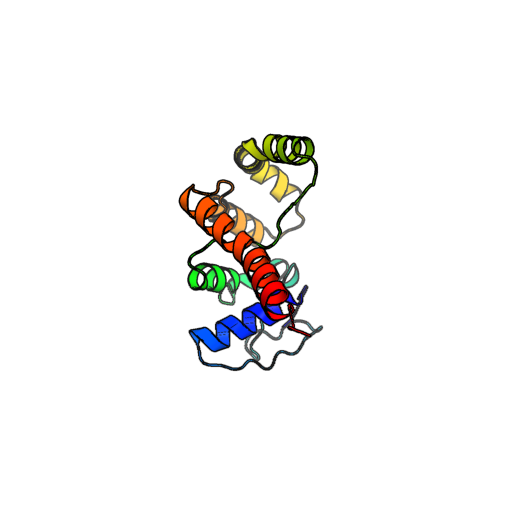 C . GLU A 1 87 ? -5.469 4.372 22.158 1.00 91.06 87 GLU A C 1
ATOM 699 O O . GLU A 1 87 ? -4.491 5.092 21.947 1.00 91.06 87 GLU A O 1
ATOM 704 N N . LEU A 1 88 ? -5.907 3.494 21.249 1.00 88.31 88 LEU A N 1
ATOM 705 C CA . LEU A 1 88 ? -5.339 3.416 19.908 1.00 88.31 88 LEU A CA 1
ATOM 706 C C . LEU A 1 88 ? -5.572 4.732 19.153 1.00 88.31 88 LEU A C 1
ATOM 708 O O . LEU A 1 88 ? -4.609 5.335 18.696 1.00 88.31 88 LEU A O 1
ATOM 712 N N . ASN A 1 89 ? -6.812 5.210 19.069 1.00 85.06 89 ASN A N 1
ATOM 713 C CA . ASN A 1 89 ? -7.149 6.435 18.342 1.00 85.06 89 ASN A CA 1
ATOM 714 C C . ASN A 1 89 ? -6.390 7.658 18.878 1.00 85.06 89 ASN A C 1
ATOM 716 O O . ASN A 1 89 ? -5.846 8.431 18.091 1.00 85.06 89 ASN A O 1
ATOM 720 N N . ASP A 1 90 ? -6.267 7.792 20.199 1.00 87.38 90 ASP A N 1
ATOM 721 C CA . ASP A 1 90 ? -5.534 8.892 20.836 1.00 87.38 90 ASP A CA 1
ATOM 722 C C . ASP A 1 90 ? -4.038 8.869 20.477 1.00 87.38 90 ASP A C 1
ATOM 724 O O . ASP A 1 90 ? -3.421 9.918 20.291 1.00 87.38 90 ASP A O 1
ATOM 728 N N . LYS A 1 91 ? -3.438 7.678 20.322 1.00 84.25 91 LYS A N 1
ATOM 729 C CA . LYS A 1 91 ? -2.047 7.543 19.851 1.00 84.25 91 LYS A CA 1
ATOM 730 C C . LYS A 1 91 ? -1.874 7.935 18.383 1.00 84.25 91 LYS A C 1
ATOM 732 O O . LYS A 1 91 ? -0.775 8.331 18.002 1.00 84.25 91 LYS A O 1
ATOM 737 N N . PHE A 1 92 ? -2.924 7.812 17.573 1.00 81.44 92 PHE A N 1
ATOM 738 C CA . PHE A 1 92 ? -2.895 8.106 16.139 1.00 81.44 92 PHE A CA 1
ATOM 739 C C . PHE A 1 92 ? -3.331 9.539 15.789 1.00 81.44 92 PHE A C 1
ATOM 741 O O . PHE A 1 92 ? -3.019 9.989 14.693 1.00 81.44 92 PHE A O 1
ATOM 748 N N . GLN A 1 93 ? -3.953 10.289 16.709 1.00 76.69 93 GLN A N 1
ATOM 749 C CA . GLN A 1 93 ? -4.473 11.651 16.474 1.00 76.69 93 GLN A CA 1
ATOM 750 C C . GLN A 1 93 ? -3.454 12.699 15.992 1.00 76.69 93 GLN A C 1
ATOM 752 O O . GLN A 1 93 ? -3.861 13.778 15.584 1.00 76.69 93 GLN A O 1
ATOM 757 N N . LYS A 1 94 ? -2.150 12.424 16.087 1.00 75.06 94 LYS A N 1
ATOM 758 C CA . LYS A 1 94 ? -1.071 13.332 15.652 1.00 75.06 94 LYS A CA 1
ATOM 759 C C . LYS A 1 94 ? -0.023 12.625 14.810 1.00 75.06 94 LYS A C 1
ATOM 761 O O . LYS A 1 94 ? 1.176 12.905 14.914 1.00 75.06 94 LYS A O 1
ATOM 766 N N . ILE A 1 95 ? -0.423 11.554 14.133 1.00 81.50 95 ILE A N 1
ATOM 767 C CA . ILE A 1 95 ? 0.534 10.731 13.403 1.00 81.50 95 ILE A CA 1
ATOM 768 C C . ILE A 1 95 ? 1.094 11.474 12.187 1.00 81.50 95 ILE A C 1
ATOM 770 O O . ILE A 1 95 ? 2.271 11.318 11.883 1.00 81.50 95 ILE A O 1
ATOM 774 N N . ASP A 1 96 ? 0.282 12.330 11.576 1.00 77.31 96 ASP A N 1
ATOM 775 C CA . ASP A 1 96 ? 0.642 13.272 10.521 1.00 77.31 96 ASP A CA 1
ATOM 776 C C . ASP A 1 96 ? 1.782 14.203 10.951 1.00 77.31 96 ASP A C 1
ATOM 778 O O . ASP A 1 96 ? 2.875 14.108 10.390 1.00 77.31 96 ASP A O 1
ATOM 782 N N . GLU A 1 97 ? 1.585 14.993 12.016 1.00 80.06 97 GLU A N 1
ATOM 783 C CA . GLU A 1 97 ? 2.584 15.922 12.561 1.00 80.06 97 GLU A CA 1
ATOM 784 C C . GLU A 1 97 ? 3.882 15.166 12.888 1.00 80.06 97 GLU A C 1
ATOM 786 O O . GLU A 1 97 ? 4.990 15.574 12.536 1.00 80.06 97 GLU A O 1
ATOM 791 N N . ASN A 1 98 ? 3.750 13.998 13.527 1.00 80.56 98 ASN A N 1
ATOM 792 C CA . ASN A 1 98 ? 4.893 13.191 13.939 1.00 80.56 98 ASN A CA 1
ATOM 793 C C . ASN A 1 98 ? 5.695 12.614 12.771 1.00 80.56 98 ASN A C 1
ATOM 795 O O . ASN A 1 98 ? 6.913 12.458 12.912 1.00 80.56 98 ASN A O 1
ATOM 799 N N . ILE A 1 99 ? 5.038 12.216 11.679 1.00 83.06 99 ILE A N 1
ATOM 800 C CA . ILE A 1 99 ? 5.718 11.656 10.510 1.00 83.06 99 ILE A CA 1
ATOM 801 C C . ILE A 1 99 ? 6.305 12.785 9.669 1.00 83.06 99 ILE A C 1
ATOM 803 O O . ILE A 1 99 ? 7.457 12.651 9.263 1.00 83.06 99 ILE A O 1
ATOM 807 N N . GLU A 1 100 ? 5.588 13.890 9.460 1.00 82.88 100 GLU A N 1
ATOM 808 C CA . GLU A 1 100 ? 6.090 15.058 8.724 1.00 82.88 100 GLU A CA 1
ATOM 809 C C . GLU A 1 100 ? 7.373 15.611 9.346 1.00 82.88 100 GLU A C 1
ATOM 811 O O . GLU A 1 100 ? 8.408 15.688 8.673 1.00 82.88 100 GLU A O 1
ATOM 816 N N . ASP A 1 101 ? 7.352 15.888 10.653 1.00 85.88 101 ASP A N 1
ATOM 817 C CA . ASP A 1 101 ? 8.498 16.450 11.377 1.00 85.88 101 ASP A CA 1
ATOM 818 C C . ASP A 1 101 ? 9.726 15.531 11.341 1.00 85.88 101 ASP A C 1
ATOM 820 O O . ASP A 1 101 ? 10.876 15.984 11.368 1.00 85.88 101 ASP A O 1
ATOM 824 N N . LYS A 1 102 ? 9.497 14.215 11.287 1.00 89.19 102 LYS A N 1
ATOM 825 C CA . LYS A 1 102 ? 10.551 13.194 11.348 1.00 89.19 102 LYS A CA 1
ATOM 826 C C . LYS A 1 102 ? 10.859 12.571 9.997 1.00 89.19 102 LYS A C 1
ATOM 828 O O . LYS A 1 102 ? 11.742 11.715 9.946 1.00 89.19 102 LYS A O 1
ATOM 833 N N . LEU A 1 103 ? 10.206 12.989 8.912 1.00 88.56 103 LEU A N 1
ATOM 834 C CA . LEU A 1 103 ? 10.298 12.331 7.608 1.00 88.56 103 LEU A CA 1
ATOM 835 C C . LEU A 1 103 ? 11.749 12.213 7.146 1.00 88.56 103 LEU A C 1
ATOM 837 O O . LEU A 1 103 ? 12.203 11.131 6.786 1.00 88.56 103 LEU A O 1
ATOM 841 N N . ASN A 1 104 ? 12.502 13.313 7.213 1.00 86.88 104 ASN A N 1
ATOM 842 C CA . ASN A 1 104 ? 13.913 13.316 6.828 1.00 86.88 104 ASN A CA 1
ATOM 843 C C . ASN A 1 104 ? 14.727 12.331 7.677 1.00 86.88 104 ASN A C 1
ATOM 845 O O . ASN A 1 104 ? 15.445 11.506 7.124 1.00 86.88 104 ASN A O 1
ATOM 849 N N . THR A 1 105 ? 14.550 12.347 9.000 1.00 89.44 105 THR A N 1
ATOM 850 C CA . THR A 1 105 ? 15.245 11.432 9.915 1.00 89.44 105 THR A CA 1
ATOM 851 C C . THR A 1 105 ? 14.872 9.970 9.671 1.00 89.44 105 THR A C 1
ATOM 853 O O . THR A 1 105 ? 15.738 9.100 9.715 1.00 89.44 105 THR A O 1
ATOM 856 N N . ILE A 1 106 ? 13.598 9.678 9.396 1.00 87.56 106 ILE A N 1
ATOM 857 C CA . ILE A 1 106 ? 13.129 8.329 9.061 1.00 87.56 106 ILE A CA 1
ATOM 858 C C . ILE A 1 106 ? 13.801 7.865 7.772 1.00 87.56 106 ILE A C 1
ATOM 860 O O . ILE A 1 106 ? 14.398 6.793 7.754 1.00 87.56 106 ILE A O 1
ATOM 864 N N . LEU A 1 107 ? 13.770 8.689 6.722 1.00 88.00 107 LEU A N 1
ATOM 865 C CA . LEU A 1 107 ? 14.401 8.366 5.447 1.00 88.00 107 LEU A CA 1
ATOM 866 C C . LEU A 1 107 ? 15.914 8.179 5.599 1.00 88.00 107 LEU A C 1
ATOM 868 O O . LEU A 1 107 ? 16.491 7.317 4.945 1.00 88.00 107 LEU A O 1
ATOM 872 N N . ASP A 1 108 ? 16.599 8.987 6.412 1.00 87.25 108 ASP A N 1
ATOM 873 C CA . ASP A 1 108 ? 18.053 8.885 6.644 1.00 87.25 108 ASP A CA 1
ATOM 874 C C . ASP A 1 108 ? 18.438 7.559 7.312 1.00 87.25 108 ASP A C 1
ATOM 876 O O . ASP A 1 108 ? 19.505 7.018 7.033 1.00 87.25 108 ASP A O 1
ATOM 880 N N . ASN A 1 109 ? 17.540 6.991 8.117 1.00 88.75 109 ASN A N 1
ATOM 881 C CA . ASN A 1 109 ? 17.723 5.678 8.734 1.00 88.75 109 ASN A CA 1
ATOM 882 C C . ASN A 1 109 ? 17.355 4.506 7.808 1.00 88.75 109 ASN A C 1
ATOM 884 O O . ASN A 1 109 ? 17.638 3.353 8.141 1.00 88.75 109 ASN A O 1
ATOM 888 N N . LEU A 1 110 ? 16.724 4.772 6.661 1.00 85.25 110 LEU A N 1
ATOM 889 C CA . LEU A 1 110 ? 16.405 3.754 5.666 1.00 85.25 110 LEU A CA 1
ATOM 890 C C . LEU A 1 110 ? 17.583 3.561 4.705 1.00 85.25 110 LEU A C 1
ATOM 892 O O . LEU A 1 110 ? 18.100 4.511 4.118 1.00 85.25 110 LEU A O 1
ATOM 896 N N . ASN A 1 111 ? 17.982 2.305 4.503 1.00 83.88 111 ASN A N 1
ATOM 897 C CA . ASN A 1 111 ? 19.023 1.922 3.547 1.00 83.88 111 ASN A CA 1
ATOM 898 C C . ASN A 1 111 ? 18.468 1.880 2.108 1.00 83.88 111 ASN A C 1
ATOM 900 O O . ASN A 1 111 ? 18.393 0.814 1.502 1.00 83.88 111 ASN A O 1
ATOM 904 N N . ILE A 1 112 ? 18.031 3.032 1.594 1.00 84.38 112 ILE A N 1
ATOM 905 C CA . ILE A 1 112 ? 17.417 3.193 0.264 1.00 84.38 112 ILE A CA 1
ATOM 906 C C . ILE A 1 112 ? 18.250 4.108 -0.641 1.00 84.38 112 ILE A C 1
ATOM 908 O O . ILE A 1 112 ? 19.055 4.908 -0.157 1.00 84.38 112 ILE A O 1
ATOM 912 N N . SER A 1 113 ? 18.045 4.005 -1.959 1.00 84.88 113 SER A N 1
ATOM 913 C CA . SER A 1 113 ? 18.713 4.865 -2.942 1.00 84.88 113 SER A CA 1
ATOM 914 C C . SER A 1 113 ? 18.321 6.338 -2.770 1.00 84.88 113 SER A C 1
ATOM 916 O O . SER A 1 113 ? 17.229 6.665 -2.294 1.00 84.88 113 SER A O 1
ATOM 918 N N . GLU A 1 114 ? 19.203 7.247 -3.193 1.00 86.50 114 GLU A N 1
ATOM 919 C CA . GLU A 1 114 ? 18.920 8.688 -3.180 1.00 86.50 114 GLU A CA 1
ATOM 920 C C . GLU A 1 114 ? 17.725 9.037 -4.082 1.00 86.50 114 GLU A C 1
ATOM 922 O O . GLU A 1 114 ? 16.898 9.885 -3.749 1.00 86.50 114 GLU A O 1
ATOM 927 N N . ASP A 1 115 ? 17.568 8.315 -5.191 1.00 84.19 115 ASP A N 1
ATOM 928 C CA . ASP A 1 115 ? 16.437 8.479 -6.102 1.00 84.19 115 ASP A CA 1
ATOM 929 C C . ASP A 1 115 ? 15.105 8.062 -5.466 1.00 84.19 115 ASP A C 1
ATOM 931 O O . ASP A 1 115 ? 14.094 8.747 -5.658 1.00 84.19 115 ASP A O 1
ATOM 935 N N . SER A 1 116 ? 15.098 6.977 -4.682 1.00 84.19 116 SER A N 1
ATOM 936 C CA . SER A 1 116 ? 13.937 6.550 -3.891 1.00 84.19 116 SER A CA 1
ATOM 937 C C . SER A 1 116 ? 13.616 7.552 -2.783 1.00 84.19 116 SER A C 1
ATOM 939 O O . SER A 1 116 ? 12.457 7.923 -2.596 1.00 84.19 116 SER A O 1
ATOM 941 N N . ARG A 1 117 ? 14.640 8.062 -2.086 1.00 88.12 117 ARG A N 1
ATOM 942 C CA . ARG A 1 117 ? 14.496 9.105 -1.059 1.00 88.12 117 ARG A CA 1
ATOM 943 C C . ARG A 1 117 ? 13.845 10.363 -1.633 1.00 88.12 117 ARG A C 1
ATOM 945 O O . ARG A 1 117 ? 12.891 10.878 -1.051 1.00 88.12 117 ARG A O 1
ATOM 952 N N . ASN A 1 118 ? 14.331 10.837 -2.777 1.00 88.81 118 ASN A N 1
ATOM 953 C CA . ASN A 1 118 ? 13.786 12.017 -3.446 1.00 88.81 118 ASN A CA 1
ATOM 954 C C . ASN A 1 118 ? 12.359 11.782 -3.941 1.00 88.81 118 ASN A C 1
ATOM 956 O O . ASN A 1 118 ? 11.506 12.645 -3.751 1.00 88.81 118 ASN A O 1
ATOM 960 N N . PHE A 1 119 ? 12.075 10.603 -4.501 1.00 87.25 119 PHE A N 1
ATOM 961 C CA . PHE A 1 119 ? 10.719 10.238 -4.901 1.00 87.25 119 PHE A CA 1
ATOM 962 C C . PHE A 1 119 ? 9.740 10.284 -3.721 1.00 87.25 119 PHE A C 1
ATOM 964 O O . PHE A 1 119 ? 8.686 10.905 -3.841 1.00 87.25 119 PHE A O 1
ATOM 971 N N . ILE A 1 120 ? 10.093 9.696 -2.574 1.00 88.12 120 ILE A N 1
ATOM 972 C CA . ILE A 1 120 ? 9.228 9.718 -1.387 1.00 88.12 120 ILE A CA 1
ATOM 973 C C . ILE A 1 120 ? 9.014 11.156 -0.912 1.00 88.12 120 ILE A C 1
ATOM 975 O O . ILE A 1 120 ? 7.874 11.555 -0.712 1.00 88.12 120 ILE A O 1
ATOM 979 N N . LYS A 1 121 ? 10.074 11.968 -0.793 1.00 88.62 121 LYS A N 1
ATOM 980 C CA . LYS A 1 121 ? 9.949 13.371 -0.354 1.00 88.62 121 LYS A CA 1
ATOM 981 C C . LYS A 1 121 ? 9.043 14.194 -1.267 1.00 88.62 121 LYS A C 1
ATOM 983 O O . LYS A 1 121 ? 8.234 14.970 -0.774 1.00 88.62 121 LYS A O 1
ATOM 988 N N . SER A 1 122 ? 9.166 14.030 -2.584 1.00 88.44 122 SER A N 1
ATOM 989 C CA . SER A 1 122 ? 8.353 14.776 -3.550 1.00 88.44 122 SER A CA 1
ATOM 990 C C . SER A 1 122 ? 6.880 14.374 -3.553 1.00 88.44 122 SER A C 1
ATOM 992 O O . SER A 1 122 ? 6.048 15.188 -3.939 1.00 88.44 122 SER A O 1
ATOM 994 N N . ASN A 1 123 ? 6.557 13.150 -3.127 1.00 85.75 123 ASN A N 1
ATOM 995 C CA . ASN A 1 123 ? 5.190 12.627 -3.132 1.00 85.75 123 ASN A CA 1
ATOM 996 C C . ASN A 1 123 ? 4.602 12.454 -1.724 1.00 85.75 123 ASN A C 1
ATOM 998 O O . ASN A 1 123 ? 3.457 12.038 -1.602 1.00 85.75 123 ASN A O 1
ATOM 1002 N N . PHE A 1 124 ? 5.339 12.788 -0.661 1.00 85.62 124 PHE A N 1
ATOM 1003 C CA . PHE A 1 124 ? 4.905 12.542 0.716 1.00 85.62 124 PHE A CA 1
ATOM 1004 C C . PHE A 1 124 ? 3.558 13.203 1.033 1.00 85.62 124 PHE A C 1
ATOM 1006 O O . PHE A 1 124 ? 2.695 12.573 1.628 1.00 85.62 124 PHE A O 1
ATOM 1013 N N . ASN A 1 125 ? 3.334 14.420 0.531 1.00 79.00 125 ASN A N 1
ATOM 1014 C CA . ASN A 1 125 ? 2.088 15.165 0.740 1.00 79.00 125 ASN A CA 1
ATOM 1015 C C . ASN A 1 125 ? 0.857 14.534 0.057 1.00 79.00 125 ASN A C 1
ATOM 1017 O O . ASN A 1 125 ? -0.250 15.034 0.228 1.00 79.00 125 ASN A O 1
ATOM 1021 N N . GLN A 1 126 ? 1.033 13.487 -0.755 1.00 77.38 126 GLN A N 1
ATOM 1022 C CA . GLN A 1 126 ? -0.075 12.698 -1.308 1.00 77.38 126 GLN A CA 1
ATOM 1023 C C . GLN A 1 126 ? -0.564 11.626 -0.322 1.00 77.38 126 GLN A C 1
ATOM 1025 O O . GLN A 1 126 ? -1.594 10.998 -0.557 1.00 77.38 126 GLN A O 1
ATOM 1030 N N . VAL A 1 127 ? 0.174 11.387 0.766 1.00 75.44 127 VAL A N 1
ATOM 1031 C CA . VAL A 1 127 ? -0.232 10.478 1.836 1.00 75.44 127 VAL A CA 1
ATOM 1032 C C . VAL A 1 127 ? -1.120 11.246 2.807 1.00 75.44 127 VAL A C 1
ATOM 1034 O O . VAL A 1 127 ? -0.665 12.153 3.498 1.00 75.44 127 VAL A O 1
ATOM 1037 N N . TYR A 1 128 ? -2.391 10.861 2.866 1.00 70.25 128 TYR A N 1
ATOM 1038 C CA . TYR A 1 128 ? -3.363 11.425 3.795 1.00 70.25 128 TYR A CA 1
ATOM 1039 C C . TYR A 1 128 ? -3.460 10.558 5.051 1.00 70.25 128 TYR A C 1
ATOM 1041 O O . TYR A 1 128 ? -3.606 9.338 4.967 1.00 70.25 128 TYR A O 1
ATOM 1049 N N . PHE A 1 129 ? -3.384 11.197 6.218 1.00 70.44 129 PHE A N 1
ATOM 1050 C CA . PHE A 1 129 ? -3.542 10.543 7.522 1.00 70.44 129 PHE A CA 1
ATOM 1051 C C . PHE A 1 129 ? -4.928 10.768 8.135 1.00 70.44 129 PHE A C 1
ATOM 1053 O O . PHE A 1 129 ? -5.309 10.066 9.070 1.00 70.44 129 PHE A O 1
ATOM 1060 N N . GLU A 1 130 ? -5.687 11.719 7.592 1.00 72.38 130 GLU A N 1
ATOM 1061 C CA . GLU A 1 130 ? -7.052 12.019 8.003 1.00 72.38 130 GLU A CA 1
ATOM 1062 C C . GLU A 1 130 ? -8.051 11.479 6.979 1.00 72.38 130 GLU A C 1
ATOM 1064 O O . GLU A 1 130 ? -7.859 11.610 5.771 1.00 72.38 130 GLU A O 1
ATOM 1069 N N . ILE A 1 131 ? -9.131 10.882 7.481 1.00 74.25 131 ILE A N 1
ATOM 1070 C CA . ILE A 1 131 ? -10.267 10.422 6.682 1.00 74.25 131 ILE A CA 1
ATOM 1071 C C . ILE A 1 131 ? -11.332 11.518 6.721 1.00 74.25 131 ILE A C 1
ATOM 1073 O O . ILE A 1 131 ? -11.674 12.030 7.790 1.00 74.25 131 ILE A O 1
ATOM 1077 N N . THR A 1 132 ? -11.886 11.883 5.569 1.00 80.19 132 THR A N 1
ATOM 1078 C CA . THR A 1 132 ? -12.989 12.844 5.497 1.00 80.19 132 THR A CA 1
ATOM 1079 C C . THR A 1 132 ? -14.292 12.239 6.047 1.00 80.19 132 THR A C 1
ATOM 1081 O O . THR A 1 132 ? -14.502 11.027 5.966 1.00 80.19 132 THR A O 1
ATOM 1084 N N . PRO A 1 133 ? -15.253 13.050 6.531 1.00 80.81 133 PRO A N 1
ATOM 1085 C CA . PRO A 1 133 ? -16.530 12.531 7.041 1.00 80.81 133 PRO A CA 1
ATOM 1086 C C . PRO A 1 133 ? -17.321 11.679 6.029 1.00 80.81 133 PRO A C 1
ATOM 1088 O O . PRO A 1 133 ? -18.047 10.752 6.400 1.00 80.81 133 PRO A O 1
ATOM 1091 N N . ASN A 1 134 ? -17.187 11.984 4.734 1.00 78.56 134 ASN A N 1
ATOM 1092 C CA . ASN A 1 134 ? -17.830 11.224 3.663 1.00 78.56 134 ASN A CA 1
ATOM 1093 C C . ASN A 1 134 ? -17.202 9.834 3.511 1.00 78.56 134 ASN A C 1
ATOM 1095 O O . ASN A 1 134 ? -17.924 8.847 3.374 1.00 78.56 134 ASN A O 1
ATOM 1099 N N . GLU A 1 135 ? -15.873 9.754 3.569 1.00 77.69 135 GLU A N 1
ATOM 1100 C CA . GLU A 1 135 ? -15.139 8.489 3.528 1.00 77.69 135 GLU A CA 1
ATOM 1101 C C . GLU A 1 135 ? -15.418 7.653 4.778 1.00 77.69 135 GLU A C 1
ATOM 1103 O O . GLU A 1 135 ? -15.692 6.463 4.658 1.00 77.69 135 GLU A O 1
ATOM 1108 N N . GLU A 1 136 ? -15.456 8.265 5.965 1.00 83.06 136 GLU A N 1
ATOM 1109 C CA . GLU A 1 136 ? -15.836 7.575 7.204 1.00 83.06 136 GLU A CA 1
ATOM 1110 C C . GLU A 1 136 ? -17.236 6.955 7.082 1.00 83.06 136 GLU A C 1
ATOM 1112 O O . GLU A 1 136 ? -17.453 5.790 7.427 1.00 83.06 136 GLU A O 1
ATOM 1117 N N . THR A 1 137 ? -18.192 7.710 6.538 1.00 81.94 137 THR A N 1
ATOM 1118 C CA . THR A 1 137 ? -19.554 7.219 6.301 1.00 81.94 137 THR A CA 1
ATOM 1119 C C . THR A 1 137 ? -19.560 6.051 5.315 1.00 81.94 137 THR A C 1
ATOM 1121 O O . THR A 1 137 ? -20.178 5.022 5.591 1.00 81.94 137 THR A O 1
ATOM 1124 N N . ALA A 1 138 ? -18.851 6.176 4.190 1.00 78.38 138 ALA A N 1
ATOM 1125 C CA . ALA A 1 138 ? -18.755 5.122 3.184 1.00 78.38 138 ALA A CA 1
ATOM 1126 C C . ALA A 1 138 ? -18.138 3.837 3.759 1.00 78.38 138 ALA A C 1
ATOM 1128 O O . ALA A 1 138 ? -18.676 2.747 3.556 1.00 78.38 138 ALA A O 1
ATOM 1129 N N . LEU A 1 139 ? -17.063 3.962 4.541 1.00 78.38 139 LEU A N 1
ATOM 1130 C CA . LEU A 1 139 ? -16.418 2.838 5.218 1.00 78.38 139 LEU A CA 1
ATOM 1131 C C . LEU A 1 139 ? -17.349 2.170 6.224 1.00 78.38 139 LEU A C 1
ATOM 1133 O O . LEU A 1 139 ? -17.461 0.944 6.239 1.00 78.38 139 LEU A O 1
ATOM 1137 N N . ASN A 1 140 ? -18.063 2.956 7.027 1.00 81.38 140 ASN A N 1
ATOM 1138 C CA . ASN A 1 140 ? -19.035 2.430 7.977 1.00 81.38 140 ASN A CA 1
ATOM 1139 C C . ASN A 1 140 ? -20.156 1.649 7.279 1.00 81.38 140 ASN A C 1
ATOM 1141 O O . ASN A 1 140 ? -20.535 0.579 7.756 1.00 81.38 140 ASN A O 1
ATOM 1145 N N . GLU A 1 141 ? -20.668 2.130 6.144 1.00 79.88 141 GLU A N 1
ATOM 1146 C CA . GLU A 1 141 ? -21.641 1.375 5.347 1.00 79.88 141 GLU A CA 1
ATOM 1147 C C . GLU A 1 141 ? -21.026 0.100 4.759 1.00 79.88 141 GLU A C 1
ATOM 1149 O O . GLU A 1 141 ? -21.623 -0.975 4.861 1.00 79.88 141 GLU A O 1
ATOM 1154 N N . MET A 1 142 ? -19.800 0.175 4.233 1.00 76.75 142 MET A N 1
ATOM 1155 C CA . MET A 1 142 ? -19.079 -0.981 3.698 1.00 76.75 142 MET A CA 1
ATOM 1156 C C . MET A 1 142 ? -18.902 -2.087 4.752 1.00 76.75 142 MET A C 1
ATOM 1158 O O . MET A 1 142 ? -19.161 -3.260 4.481 1.00 76.75 142 MET A O 1
ATOM 1162 N N . LEU A 1 143 ? -18.532 -1.722 5.982 1.00 75.94 143 LEU A N 1
ATOM 1163 C CA . LEU A 1 143 ? -18.342 -2.661 7.093 1.00 75.94 143 LEU A CA 1
ATOM 1164 C C . LEU A 1 143 ? -19.644 -3.311 7.575 1.00 75.94 143 LEU A C 1
ATOM 1166 O O . LEU A 1 143 ? -19.608 -4.408 8.139 1.00 75.94 143 LEU A O 1
ATOM 1170 N N . LYS A 1 144 ? -20.801 -2.689 7.324 1.00 80.81 144 LYS A N 1
ATOM 1171 C CA . LYS A 1 144 ? -22.105 -3.299 7.617 1.00 80.81 144 LYS A CA 1
ATOM 1172 C C . LYS A 1 144 ? -22.482 -4.383 6.606 1.00 80.81 144 LYS A C 1
ATOM 1174 O O . LYS A 1 144 ? -23.196 -5.313 6.979 1.00 80.81 144 LYS A O 1
ATOM 1179 N N . TYR A 1 145 ? -21.992 -4.339 5.363 1.00 77.62 145 TYR A N 1
ATOM 1180 C CA . TYR A 1 145 ? -22.354 -5.334 4.338 1.00 77.62 145 TYR A CA 1
ATOM 1181 C C . TYR A 1 145 ? -22.057 -6.786 4.734 1.00 77.62 145 TYR A C 1
ATOM 1183 O O . TYR A 1 145 ? -22.948 -7.622 4.567 1.00 77.62 145 TYR A O 1
ATOM 1191 N N . PRO A 1 146 ? -20.873 -7.141 5.273 1.00 71.62 146 PRO A N 1
ATOM 1192 C CA . PRO A 1 146 ? -20.619 -8.491 5.773 1.00 71.62 146 PRO A CA 1
ATOM 1193 C C . PRO A 1 146 ? -21.629 -8.932 6.837 1.00 71.62 146 PRO A C 1
ATOM 1195 O O . PRO A 1 146 ? -22.088 -10.074 6.809 1.00 71.62 146 PRO A O 1
ATOM 1198 N N . PHE A 1 147 ? -22.016 -8.021 7.734 1.00 72.75 147 PHE A N 1
ATOM 1199 C CA . PHE A 1 147 ? -23.012 -8.284 8.770 1.00 72.75 147 PHE A CA 1
ATOM 1200 C C . PHE A 1 147 ? -24.402 -8.509 8.167 1.00 72.75 147 PHE A C 1
ATOM 1202 O O . PHE A 1 147 ? -25.053 -9.505 8.479 1.00 72.75 147 PHE A O 1
ATOM 1209 N N . TYR A 1 148 ? -24.825 -7.661 7.226 1.00 76.75 148 TYR A N 1
ATOM 1210 C CA . TYR A 1 148 ? -26.081 -7.847 6.499 1.00 76.75 148 TYR A CA 1
ATOM 1211 C C . TYR A 1 148 ? -26.100 -9.145 5.696 1.00 76.75 148 TYR A C 1
ATOM 1213 O O . TYR A 1 148 ? -27.096 -9.861 5.716 1.00 76.75 148 TYR A O 1
ATOM 1221 N N . LYS A 1 149 ? -24.992 -9.500 5.041 1.00 74.94 149 LYS A N 1
ATOM 1222 C CA . LYS A 1 149 ? -24.866 -10.764 4.311 1.00 74.94 149 LYS A CA 1
ATOM 1223 C C . LYS A 1 149 ? -24.952 -11.970 5.250 1.00 74.94 149 LYS A C 1
ATOM 1225 O O . LYS A 1 149 ? -25.576 -12.959 4.879 1.00 74.94 149 LYS A O 1
ATOM 1230 N N . GLY A 1 150 ? -24.370 -11.879 6.447 1.00 69.06 150 GLY A N 1
ATOM 1231 C CA . GLY A 1 150 ? -24.510 -12.880 7.507 1.00 69.06 150 GLY A CA 1
ATOM 1232 C C . GLY A 1 150 ? -25.964 -13.053 7.939 1.00 69.06 150 GLY A C 1
ATOM 1233 O O . GLY A 1 150 ? -26.494 -14.153 7.835 1.00 69.06 150 GLY A O 1
ATOM 1234 N N . ILE A 1 151 ? -26.645 -11.954 8.285 1.00 66.88 151 ILE A N 1
ATOM 1235 C CA . ILE A 1 151 ? -28.069 -11.972 8.656 1.00 66.88 151 ILE A CA 1
ATOM 1236 C C . ILE A 1 151 ? -28.923 -12.562 7.533 1.00 66.88 151 ILE A C 1
ATOM 1238 O O . ILE A 1 151 ? -29.770 -13.407 7.791 1.00 66.88 151 ILE A O 1
ATOM 1242 N N . VAL A 1 152 ? -28.720 -12.144 6.281 1.00 67.75 152 VAL A N 1
ATOM 1243 C CA . VAL A 1 152 ? -29.475 -12.676 5.136 1.00 67.75 152 VAL A CA 1
ATOM 1244 C C . VAL A 1 152 ? -29.240 -14.174 4.975 1.00 67.75 152 VAL A C 1
ATOM 1246 O O . VAL A 1 152 ? -30.194 -14.913 4.754 1.00 67.75 152 VAL A O 1
ATOM 1249 N N . LYS A 1 153 ? -27.998 -14.640 5.120 1.00 62.12 153 LYS A N 1
ATOM 1250 C CA . LYS A 1 153 ? -27.684 -16.066 5.036 1.00 62.12 153 LYS A CA 1
ATOM 1251 C C . LYS A 1 153 ? -28.358 -16.856 6.164 1.00 62.12 153 LYS A C 1
ATOM 1253 O O . LYS A 1 153 ? -28.984 -17.869 5.878 1.00 62.12 153 LYS A O 1
ATOM 1258 N N . ASP A 1 154 ? -28.328 -16.340 7.390 1.00 58.16 154 ASP A N 1
ATOM 1259 C CA . ASP A 1 154 ? -28.957 -16.961 8.561 1.00 58.16 154 ASP A CA 1
ATOM 1260 C C . ASP A 1 154 ? -30.499 -16.931 8.488 1.00 58.16 154 ASP A C 1
ATOM 1262 O O . ASP A 1 154 ? -31.162 -17.876 8.910 1.00 58.16 154 ASP A O 1
ATOM 1266 N N . MET A 1 155 ? -31.093 -15.882 7.901 1.00 57.78 155 MET A N 1
ATOM 1267 C CA . MET A 1 155 ? -32.536 -15.801 7.631 1.00 57.78 155 MET A CA 1
ATOM 1268 C C . MET A 1 155 ? -32.982 -16.774 6.534 1.00 57.78 155 MET A C 1
ATOM 1270 O O . MET A 1 155 ? -34.093 -17.292 6.603 1.00 57.78 155 MET A O 1
ATOM 1274 N N . ILE A 1 156 ? -32.142 -17.027 5.526 1.00 57.50 156 ILE A N 1
ATOM 1275 C CA . ILE A 1 156 ? -32.415 -18.015 4.469 1.00 57.50 156 ILE A CA 1
ATOM 1276 C C . ILE A 1 156 ? -32.214 -19.450 4.995 1.00 57.50 156 ILE A C 1
ATOM 1278 O O . ILE A 1 156 ? -32.930 -20.357 4.569 1.00 57.50 156 ILE A O 1
ATOM 1282 N N . ASP A 1 157 ? -31.293 -19.658 5.944 1.00 49.19 157 ASP A N 1
ATOM 1283 C CA . ASP A 1 157 ? -31.051 -20.953 6.603 1.00 49.19 157 ASP A CA 1
ATOM 1284 C C . ASP A 1 157 ? -32.040 -21.288 7.738 1.00 49.19 157 ASP A C 1
ATOM 1286 O O . ASP A 1 157 ? -32.033 -22.420 8.231 1.00 49.19 157 ASP A O 1
ATOM 1290 N N . LEU A 1 158 ? -32.972 -20.389 8.091 1.00 52.34 158 LEU A N 1
ATOM 1291 C CA . LEU A 1 158 ? -34.222 -20.758 8.773 1.00 52.34 158 LEU A CA 1
ATOM 1292 C C . LEU A 1 158 ? -35.107 -21.567 7.809 1.00 52.34 158 LEU A C 1
ATOM 1294 O O . LEU A 1 158 ? -36.152 -21.123 7.332 1.00 52.34 158 LEU A O 1
ATOM 1298 N N . LYS A 1 159 ? -34.675 -22.795 7.516 1.00 45.53 159 LYS A N 1
ATOM 1299 C CA . LYS A 1 159 ? -35.501 -23.810 6.874 1.00 45.53 159 LYS A CA 1
ATOM 1300 C C . LYS A 1 159 ? -36.656 -24.122 7.816 1.00 45.53 159 LYS A C 1
ATOM 1302 O O . LYS A 1 159 ? -36.449 -24.659 8.903 1.00 45.53 159 LYS A O 1
ATOM 1307 N N . PHE A 1 160 ? -37.869 -23.785 7.388 1.00 41.78 160 PHE A N 1
ATOM 1308 C CA . PHE A 1 160 ? -39.068 -24.413 7.924 1.00 41.78 160 PHE A CA 1
ATOM 1309 C C . PHE A 1 160 ? -38.878 -25.933 7.829 1.00 41.78 160 PHE A C 1
ATOM 1311 O O . PHE A 1 160 ? -38.529 -26.443 6.761 1.00 41.78 160 PHE A O 1
ATOM 1318 N N . VAL A 1 161 ? -39.010 -26.599 8.978 1.00 47.66 161 VAL A N 1
ATOM 1319 C CA . VAL A 1 161 ? -39.014 -28.062 9.128 1.00 47.66 161 VAL A CA 1
ATOM 1320 C C . VAL A 1 161 ? -40.044 -28.682 8.191 1.00 47.66 161 VAL A C 1
ATOM 1322 O O . VAL A 1 161 ? -41.159 -28.116 8.110 1.00 47.66 161 VAL A O 1
#